Protein AF-A0AAE3QMS9-F1 (afdb_monomer_lite)

Organism: NCBI:txid3048013

Sequence (136 aa):
MSDFLITHPIKRVDAPGSLMGKIFFDWDYYKNTCYHFTWYIDDPENVIQKRWQNSALSNKHFIYLSVIDLGFIQVETEYFINNWYEFAFYCSEGGQGFSDDGQLFFEYTEPDRAIRSNFEIKPNSKITQPPYMSYQ

Radius of gyration: 15.25 Å; chains: 1; bounding box: 37×45×38 Å

Structure (mmCIF, N/CA/C/O backbone):
data_AF-A0AAE3QMS9-F1
#
_entry.id   AF-A0AAE3QMS9-F1
#
loop_
_atom_site.group_PDB
_atom_site.id
_atom_site.type_symbol
_atom_site.label_atom_id
_atom_site.label_alt_id
_atom_site.label_comp_id
_atom_site.label_asym_id
_atom_site.label_entity_id
_atom_site.label_seq_id
_atom_site.pdbx_PDB_ins_code
_atom_site.Cartn_x
_atom_site.Cartn_y
_atom_site.Cartn_z
_atom_site.occupancy
_atom_site.B_iso_or_equiv
_atom_site.auth_seq_id
_atom_site.auth_comp_id
_atom_site.auth_asym_id
_atom_site.auth_atom_id
_atom_site.pdbx_PDB_model_num
ATOM 1 N N . MET A 1 1 ? -16.763 -23.050 -5.976 1.00 37.41 1 MET A N 1
ATOM 2 C CA . MET A 1 1 ? -15.956 -21.822 -6.107 1.00 37.41 1 MET A CA 1
ATOM 3 C C . MET A 1 1 ? -16.909 -20.680 -5.832 1.00 37.41 1 MET A C 1
ATOM 5 O O . MET A 1 1 ? -17.895 -20.581 -6.544 1.00 37.41 1 MET A O 1
ATOM 9 N N . SER A 1 2 ? -16.746 -19.975 -4.713 1.00 36.16 2 SER A N 1
ATOM 10 C CA . SER A 1 2 ? -17.662 -18.902 -4.322 1.00 36.16 2 SER A CA 1
ATOM 11 C C . SER A 1 2 ? -17.341 -17.657 -5.133 1.00 36.16 2 SER A C 1
ATOM 13 O O . SER A 1 2 ? -16.241 -17.115 -5.015 1.00 36.16 2 SER A O 1
ATOM 15 N N . ASP A 1 3 ? -18.300 -17.216 -5.936 1.00 38.75 3 ASP A N 1
ATOM 16 C CA . ASP A 1 3 ? -18.268 -15.907 -6.566 1.00 38.75 3 ASP A CA 1
ATOM 17 C C . ASP A 1 3 ? -18.282 -14.845 -5.463 1.00 38.75 3 ASP A C 1
ATOM 19 O O . ASP A 1 3 ? -19.319 -14.543 -4.871 1.00 38.75 3 ASP A O 1
ATOM 23 N N . PHE A 1 4 ? -17.110 -14.285 -5.160 1.00 39.03 4 PHE A N 1
ATOM 24 C CA . PHE A 1 4 ? -17.027 -12.985 -4.508 1.00 39.03 4 PHE A CA 1
ATOM 25 C C . PHE A 1 4 ? -17.575 -11.966 -5.509 1.00 39.03 4 PHE A C 1
ATOM 27 O O . PHE A 1 4 ? -16.854 -11.419 -6.343 1.00 39.03 4 PHE A O 1
ATOM 34 N N . LEU A 1 5 ? -18.891 -11.764 -5.473 1.00 36.16 5 LEU A N 1
ATOM 35 C CA . LEU A 1 5 ? -19.543 -10.652 -6.144 1.00 36.16 5 LEU A CA 1
ATOM 36 C C . 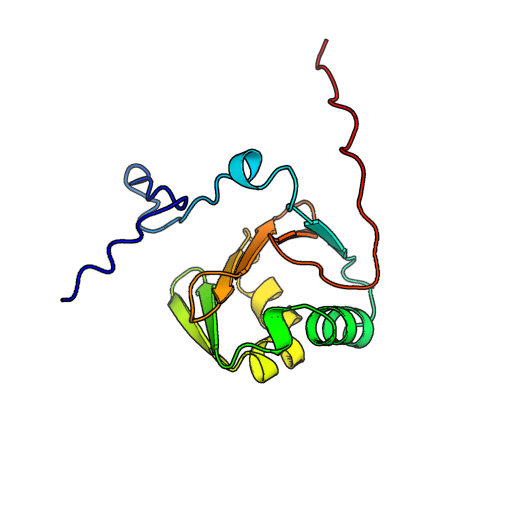LEU A 1 5 ? -19.075 -9.372 -5.451 1.00 36.16 5 LEU A C 1
ATOM 38 O O . LEU A 1 5 ? -19.648 -8.939 -4.454 1.00 36.16 5 LEU A O 1
ATOM 42 N N . ILE A 1 6 ? -18.001 -8.785 -5.977 1.00 41.41 6 ILE A N 1
ATOM 43 C CA . ILE A 1 6 ? -17.568 -7.435 -5.631 1.00 41.41 6 ILE A CA 1
ATOM 44 C C . ILE A 1 6 ? -18.625 -6.479 -6.184 1.00 41.41 6 ILE A C 1
ATOM 46 O O . ILE A 1 6 ? -18.590 -6.055 -7.338 1.00 41.41 6 ILE A O 1
ATOM 50 N N . THR A 1 7 ? -19.630 -6.184 -5.372 1.00 39.28 7 THR A N 1
ATOM 51 C CA . THR A 1 7 ? -20.615 -5.153 -5.674 1.00 39.28 7 THR A CA 1
ATOM 52 C C . THR A 1 7 ? -20.052 -3.809 -5.194 1.00 39.28 7 THR A C 1
ATOM 54 O O . THR A 1 7 ? -20.127 -3.544 -3.995 1.00 39.28 7 THR A O 1
ATOM 57 N N . HIS A 1 8 ? -19.563 -2.973 -6.133 1.00 39.06 8 HIS A N 1
ATOM 58 C CA . HIS A 1 8 ? -19.024 -1.584 -6.014 1.00 39.06 8 HIS A CA 1
ATOM 59 C C . HIS A 1 8 ? -17.500 -1.447 -5.746 1.00 39.06 8 HIS A C 1
ATOM 61 O O . HIS A 1 8 ? -16.921 -2.315 -5.104 1.00 39.06 8 HIS A O 1
ATOM 67 N N . PRO A 1 9 ? -16.830 -0.325 -6.114 1.00 47.75 9 PRO A N 1
ATOM 68 C CA . PRO A 1 9 ? -16.662 0.327 -7.424 1.00 47.75 9 PRO A CA 1
ATOM 69 C C . PRO A 1 9 ? -15.464 -0.264 -8.211 1.00 47.75 9 PRO A C 1
ATOM 71 O O . PRO A 1 9 ? -14.796 0.416 -8.985 1.00 47.75 9 PRO A O 1
ATOM 74 N N . ILE A 1 10 ? -15.146 -1.537 -7.986 1.00 45.44 10 ILE A N 1
ATOM 75 C CA . ILE A 1 10 ? -14.089 -2.232 -8.715 1.00 45.44 10 ILE A CA 1
ATOM 76 C C . ILE A 1 10 ? -14.693 -2.778 -10.004 1.00 45.44 10 ILE A C 1
ATOM 78 O O . ILE A 1 10 ? -15.483 -3.723 -9.983 1.00 45.44 10 ILE A O 1
ATOM 82 N N . LYS A 1 11 ? -14.340 -2.186 -11.145 1.00 42.31 11 LYS A N 1
ATOM 83 C CA . LYS A 1 11 ? -14.717 -2.756 -12.436 1.00 42.31 11 LYS A CA 1
ATOM 84 C C . LYS A 1 11 ? -13.694 -3.827 -12.794 1.00 42.31 11 LYS A C 1
ATOM 86 O O . LYS A 1 11 ? -12.551 -3.521 -13.123 1.00 42.31 11 LYS A O 1
ATOM 91 N N . ARG A 1 12 ? -14.109 -5.093 -12.768 1.00 40.88 12 ARG A N 1
ATOM 92 C CA . ARG A 1 12 ? -13.352 -6.153 -13.436 1.00 40.88 12 ARG A CA 1
ATOM 93 C C . ARG A 1 12 ? -13.439 -5.884 -14.935 1.00 40.88 12 ARG A C 1
ATOM 95 O O . ARG A 1 12 ? -14.523 -5.946 -15.512 1.00 40.88 12 ARG A O 1
ATOM 102 N N . VAL A 1 13 ? -12.323 -5.510 -15.546 1.00 39.41 13 VAL A N 1
ATOM 103 C CA . VAL A 1 13 ? -12.228 -5.376 -16.999 1.00 39.41 13 VAL A CA 1
ATOM 104 C C . VAL A 1 13 ? -11.471 -6.600 -17.483 1.00 39.41 13 VAL A C 1
ATOM 106 O O . VAL A 1 13 ? -10.308 -6.780 -17.129 1.00 39.41 13 VAL A O 1
ATOM 109 N N . ASP A 1 14 ? -12.129 -7.464 -18.253 1.00 38.94 14 ASP A N 1
ATOM 110 C CA . ASP A 1 14 ? -11.430 -8.539 -18.950 1.00 38.94 14 ASP A CA 1
ATOM 111 C C . ASP A 1 14 ? -10.559 -7.886 -20.028 1.00 38.94 14 ASP A C 1
ATOM 113 O O . ASP A 1 14 ? -11.035 -7.483 -21.091 1.00 38.94 14 ASP A O 1
ATOM 117 N N . ALA A 1 15 ? -9.284 -7.678 -19.712 1.00 36.91 15 ALA A N 1
ATOM 118 C CA . ALA A 1 15 ? -8.339 -7.124 -20.662 1.00 36.91 15 ALA A CA 1
ATOM 119 C C . ALA A 1 15 ? -8.053 -8.171 -21.761 1.00 36.91 15 ALA A C 1
ATOM 121 O O . ALA A 1 15 ? -7.921 -9.363 -21.465 1.00 36.91 15 ALA A O 1
ATOM 122 N N . PRO A 1 16 ? -7.983 -7.763 -23.040 1.00 35.19 16 PRO A N 1
ATOM 123 C CA . PRO A 1 16 ? -7.879 -8.699 -24.150 1.00 35.19 16 PRO A CA 1
ATOM 124 C C . PRO A 1 16 ? -6.575 -9.506 -24.084 1.00 35.19 16 PRO A C 1
ATOM 126 O O . PRO A 1 16 ? -5.484 -8.950 -24.141 1.00 35.19 16 PRO A O 1
ATOM 129 N N . GLY A 1 17 ? -6.715 -10.831 -23.998 1.00 37.69 17 GLY A N 1
ATOM 130 C CA . GLY A 1 17 ? -5.777 -11.850 -24.490 1.00 37.69 17 GLY A CA 1
ATOM 131 C C . GLY A 1 17 ? -4.415 -12.025 -23.804 1.00 37.69 17 GLY A C 1
ATOM 132 O O . GLY A 1 17 ? -3.886 -13.129 -23.857 1.00 37.69 17 GLY A O 1
ATOM 133 N N . SER A 1 18 ? -3.847 -11.008 -23.154 1.00 40.62 18 SER A N 1
ATOM 134 C CA . SER A 1 18 ? -2.518 -11.085 -22.512 1.00 40.62 18 SER A CA 1
ATOM 135 C C . SER A 1 18 ? -2.472 -10.533 -21.085 1.00 40.62 18 SER A C 1
ATOM 137 O O . SER A 1 18 ? -1.416 -10.511 -20.462 1.00 40.62 18 SER A O 1
ATOM 139 N N . LEU A 1 19 ? -3.617 -10.102 -20.552 1.00 42.44 19 LEU A N 1
ATOM 140 C CA . LEU A 1 19 ? -3.741 -9.418 -19.264 1.00 42.44 19 LEU A CA 1
ATOM 141 C C . LEU A 1 19 ? -4.888 -10.015 -18.432 1.00 42.44 19 LEU A C 1
ATOM 143 O O . LEU A 1 19 ? -5.724 -9.287 -17.893 1.00 42.44 19 LEU A O 1
ATOM 147 N N . MET A 1 20 ? -4.961 -11.348 -18.333 1.00 36.22 20 MET A N 1
ATOM 148 C CA . MET A 1 20 ? -5.850 -11.964 -17.343 1.00 36.22 20 MET A CA 1
ATOM 149 C C . MET A 1 20 ? -5.496 -11.423 -15.950 1.00 36.22 20 MET A C 1
ATOM 151 O O . MET A 1 20 ? -4.419 -11.698 -15.436 1.00 36.22 20 MET A O 1
ATOM 155 N N . GLY A 1 21 ? -6.416 -10.667 -15.344 1.00 46.62 21 GLY A N 1
ATOM 156 C CA . GLY A 1 21 ? -6.398 -10.377 -13.908 1.00 46.62 21 GLY A CA 1
ATOM 157 C C . GLY A 1 21 ? -5.964 -8.980 -13.461 1.00 46.62 21 GLY A C 1
ATOM 158 O O . GLY A 1 21 ? -5.865 -8.782 -12.254 1.00 46.62 21 GLY A O 1
ATOM 159 N N . LYS A 1 22 ? -5.754 -7.996 -14.349 1.00 48.31 22 LYS A N 1
ATOM 160 C CA . LYS A 1 22 ? -5.541 -6.612 -13.883 1.00 48.31 22 LYS A CA 1
ATOM 161 C C . LYS A 1 22 ? -6.859 -6.030 -13.363 1.00 48.31 22 LYS A C 1
ATOM 163 O O . LYS A 1 22 ? -7.784 -5.768 -14.132 1.00 48.31 22 LYS A O 1
ATOM 168 N N . ILE A 1 23 ? -6.957 -5.862 -12.045 1.00 57.09 23 ILE A N 1
ATOM 169 C CA . ILE A 1 23 ? -7.980 -5.009 -11.444 1.00 57.09 23 ILE A CA 1
ATOM 170 C C . ILE A 1 23 ? -7.619 -3.569 -11.824 1.00 57.09 23 ILE A C 1
ATOM 172 O O . ILE A 1 23 ? -6.452 -3.205 -11.840 1.00 57.09 23 ILE A O 1
ATOM 176 N N . PHE A 1 24 ? -8.598 -2.749 -12.194 1.00 63.00 24 PHE A N 1
ATOM 177 C CA . PHE A 1 24 ? -8.385 -1.316 -12.382 1.00 63.00 24 P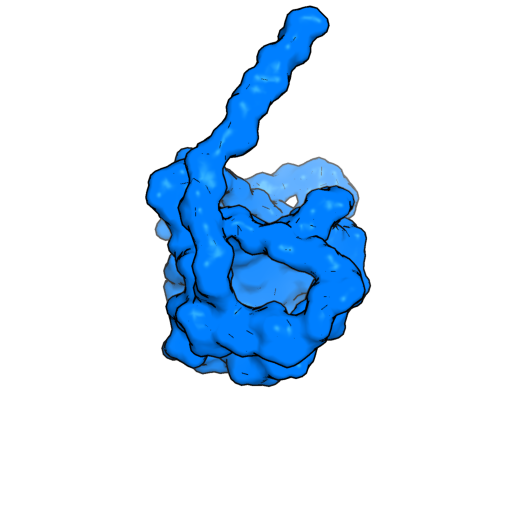HE A CA 1
ATOM 178 C C . PHE A 1 24 ? -9.257 -0.594 -11.366 1.00 63.00 24 PHE A C 1
ATOM 180 O O . PHE A 1 24 ? -10.482 -0.751 -11.371 1.00 63.00 24 PHE A O 1
ATOM 187 N N . PHE A 1 25 ? -8.627 0.169 -10.475 1.00 69.88 25 PHE A N 1
ATOM 188 C CA . PHE A 1 25 ? -9.361 1.062 -9.592 1.00 69.88 25 PHE A CA 1
ATOM 189 C C . PHE A 1 25 ? -9.753 2.305 -10.383 1.00 69.88 25 PHE A C 1
ATOM 191 O O . PHE A 1 25 ? -8.899 3.026 -10.900 1.00 69.88 25 PHE A O 1
ATOM 198 N N . ASP A 1 26 ? -11.055 2.558 -10.487 1.00 75.12 26 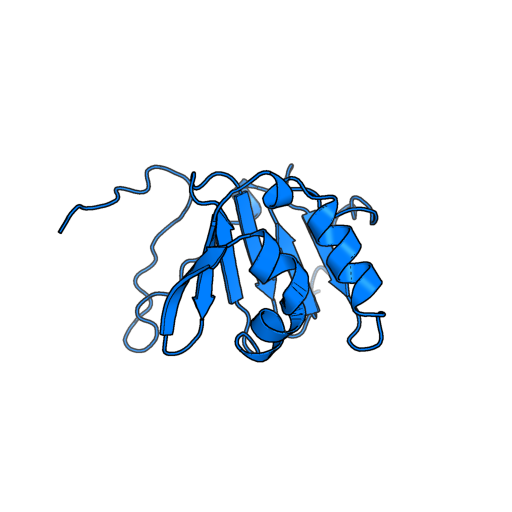ASP A N 1
ATOM 199 C CA . ASP A 1 26 ? -11.551 3.824 -11.012 1.00 75.12 26 ASP A CA 1
ATOM 200 C C . ASP A 1 26 ? -11.316 4.915 -9.958 1.00 75.12 26 ASP A C 1
ATOM 202 O O . ASP A 1 26 ? -12.145 5.170 -9.083 1.00 75.12 26 ASP A O 1
ATOM 206 N N . TRP A 1 27 ? -10.133 5.528 -9.996 1.00 76.56 27 TRP A N 1
ATOM 207 C CA . TRP A 1 27 ? -9.753 6.573 -9.048 1.00 76.56 27 TRP A CA 1
ATOM 208 C C . TRP A 1 27 ? -10.609 7.842 -9.177 1.00 76.56 27 TRP A C 1
ATOM 210 O O . TRP A 1 27 ? -10.702 8.591 -8.201 1.00 76.56 27 TRP A O 1
ATOM 220 N N . ASP A 1 28 ? -11.300 8.063 -10.303 1.00 74.12 28 ASP A N 1
ATOM 221 C CA . ASP A 1 28 ? -12.215 9.200 -10.459 1.00 74.12 28 ASP A CA 1
ATOM 222 C C . ASP A 1 28 ? -13.437 9.064 -9.538 1.00 74.12 28 ASP A C 1
ATOM 224 O O . ASP A 1 28 ? -13.947 10.067 -9.022 1.00 74.12 28 ASP A O 1
ATOM 228 N N . TYR A 1 29 ? -13.857 7.828 -9.241 1.00 69.44 29 TYR A N 1
ATOM 229 C CA . TYR A 1 29 ? -14.856 7.546 -8.206 1.00 69.44 29 TYR A CA 1
ATOM 230 C C . TYR A 1 29 ? -14.385 8.017 -6.822 1.00 69.44 29 TYR A C 1
ATOM 232 O O . TYR A 1 29 ? -15.160 8.566 -6.036 1.00 69.44 29 TYR A O 1
ATOM 240 N N . TYR A 1 30 ? -13.089 7.869 -6.543 1.00 67.06 30 TYR A N 1
ATOM 241 C CA . TYR A 1 30 ? -12.459 8.240 -5.278 1.00 67.06 30 TYR A CA 1
ATOM 242 C C . TYR A 1 30 ? -11.883 9.655 -5.268 1.00 67.06 30 TYR A C 1
ATOM 244 O O . TYR A 1 30 ? -11.179 9.994 -4.326 1.00 67.06 30 TYR A O 1
ATOM 252 N N . LYS A 1 31 ? -12.175 10.523 -6.244 1.00 65.62 31 LYS A N 1
ATOM 253 C CA . LYS A 1 31 ? -11.536 11.850 -6.380 1.00 65.62 31 LYS A CA 1
ATOM 254 C C . LYS A 1 31 ? -11.490 12.712 -5.105 1.00 65.62 31 LYS A C 1
ATOM 256 O O . LYS A 1 31 ? -10.576 13.510 -4.940 1.00 65.62 31 LYS A O 1
ATOM 261 N N . ASN A 1 32 ? -12.455 12.552 -4.193 1.00 69.62 32 ASN A N 1
ATOM 262 C CA . ASN A 1 32 ? -12.529 13.303 -2.930 1.00 69.62 32 ASN A CA 1
ATOM 263 C C . ASN A 1 32 ? -11.759 12.648 -1.766 1.00 69.62 32 ASN A C 1
ATOM 265 O O . ASN A 1 32 ? -11.572 13.270 -0.722 1.00 69.62 32 ASN A O 1
ATOM 269 N N . THR A 1 33 ? -11.354 11.393 -1.935 1.00 69.94 33 THR A N 1
ATOM 270 C CA . THR A 1 33 ? -10.687 10.538 -0.944 1.00 69.94 33 THR A CA 1
ATOM 271 C C . THR A 1 33 ? -9.413 9.905 -1.502 1.00 69.94 33 THR A C 1
ATOM 273 O O . THR A 1 33 ? -8.856 9.020 -0.869 1.00 69.94 33 THR A O 1
ATOM 276 N N . CYS A 1 34 ? -8.973 10.310 -2.695 1.00 79.88 34 CYS A N 1
ATOM 277 C CA . CYS A 1 34 ? -7.769 9.811 -3.338 1.00 79.88 34 CYS A CA 1
ATOM 278 C C . CYS A 1 34 ? -6.571 10.568 -2.770 1.00 79.88 34 CYS A C 1
ATOM 280 O O . CYS A 1 34 ? -6.433 11.777 -2.960 1.00 79.88 34 CYS A O 1
ATOM 282 N N . TYR A 1 35 ? -5.713 9.843 -2.070 1.00 82.81 35 TYR A N 1
ATOM 283 C CA . TYR A 1 35 ? -4.446 10.327 -1.557 1.00 82.81 35 TYR A CA 1
ATOM 284 C C . TYR A 1 35 ? -3.328 9.867 -2.482 1.00 82.81 35 TYR A C 1
ATOM 286 O O . TYR A 1 35 ? -3.313 8.720 -2.932 1.00 82.81 35 TYR A O 1
ATOM 294 N N . HIS A 1 36 ? -2.381 10.767 -2.739 1.00 79.44 36 HIS A N 1
ATOM 295 C CA . HIS A 1 36 ? -1.155 10.476 -3.470 1.00 79.44 36 HIS A CA 1
ATOM 296 C C . HIS A 1 36 ? 0.030 10.587 -2.527 1.00 79.44 36 HIS A C 1
ATOM 298 O O . HIS A 1 36 ? 0.291 11.646 -1.959 1.00 79.44 36 HIS A O 1
ATOM 304 N N . PHE A 1 37 ? 0.756 9.490 -2.394 1.00 76.00 37 PHE A N 1
ATOM 305 C CA . PHE A 1 37 ? 2.002 9.416 -1.657 1.00 76.00 37 PHE A CA 1
ATOM 306 C C . PHE A 1 37 ? 3.128 9.134 -2.649 1.00 76.00 37 PHE A C 1
ATOM 308 O O . PHE A 1 37 ? 3.183 8.053 -3.221 1.00 76.00 37 PHE A O 1
ATOM 315 N N . THR A 1 38 ? 4.007 10.106 -2.872 1.00 73.44 38 THR A N 1
ATOM 316 C CA . THR A 1 38 ? 5.254 9.904 -3.619 1.00 73.44 38 THR A CA 1
ATOM 317 C C . THR A 1 38 ? 6.399 9.647 -2.648 1.00 73.44 38 THR A C 1
ATOM 319 O O . THR A 1 38 ? 6.442 10.232 -1.558 1.00 73.44 38 THR A O 1
ATOM 322 N N . TRP A 1 39 ? 7.328 8.781 -3.043 1.00 70.25 39 TRP A N 1
ATOM 323 C CA . TRP A 1 39 ? 8.590 8.576 -2.338 1.00 70.25 39 TRP A CA 1
ATOM 324 C C . TRP A 1 39 ? 9.746 8.520 -3.322 1.00 70.25 39 TRP A C 1
ATOM 326 O O . TRP A 1 39 ? 9.590 8.219 -4.506 1.00 70.25 39 TRP A O 1
ATOM 336 N N . TYR A 1 40 ? 10.928 8.789 -2.798 1.00 67.88 40 TYR A N 1
ATOM 337 C CA . TYR A 1 40 ? 12.176 8.625 -3.517 1.00 67.88 40 TYR A CA 1
ATOM 338 C C . TYR A 1 40 ? 12.849 7.332 -3.062 1.00 67.88 40 TYR A C 1
ATOM 340 O O . TYR A 1 40 ? 12.702 6.915 -1.919 1.00 67.88 40 TYR A O 1
ATOM 348 N N . ILE A 1 41 ? 13.603 6.681 -3.951 1.00 62.75 41 ILE A N 1
ATOM 349 C CA . ILE A 1 41 ? 14.357 5.462 -3.590 1.00 62.75 41 ILE A CA 1
ATOM 350 C C . ILE A 1 41 ? 15.411 5.733 -2.509 1.00 62.75 41 ILE A C 1
ATOM 352 O O . ILE A 1 41 ? 15.785 4.825 -1.778 1.00 62.75 41 ILE A O 1
ATOM 356 N N . ASP A 1 42 ? 15.835 6.992 -2.394 1.00 67.12 42 ASP A N 1
ATOM 357 C CA . ASP A 1 42 ? 16.773 7.459 -1.378 1.00 67.12 42 ASP A CA 1
ATOM 358 C C . ASP A 1 42 ? 16.073 7.864 -0.066 1.00 67.12 42 ASP A C 1
ATOM 360 O O . ASP A 1 42 ? 16.749 8.235 0.898 1.00 67.12 42 ASP A O 1
ATOM 364 N N . ASP A 1 43 ? 14.733 7.815 0.000 1.00 73.19 43 ASP A N 1
ATOM 365 C CA . ASP A 1 43 ? 14.024 8.043 1.258 1.00 73.19 43 ASP A CA 1
ATOM 366 C C . ASP A 1 43 ? 14.377 6.921 2.246 1.00 73.19 43 ASP A C 1
ATOM 368 O O . ASP A 1 43 ? 14.296 5.740 1.897 1.00 73.19 43 ASP A O 1
ATOM 372 N N . PRO A 1 44 ? 14.722 7.250 3.505 1.00 78.75 44 PRO A N 1
ATOM 373 C CA . PRO A 1 44 ? 15.003 6.230 4.501 1.00 78.75 44 PRO A CA 1
ATOM 374 C C . PRO A 1 44 ? 13.806 5.289 4.676 1.00 78.75 44 PRO A C 1
ATOM 376 O O . PRO A 1 44 ? 12.685 5.734 4.936 1.00 78.75 44 PRO A O 1
ATOM 379 N N . GLU A 1 45 ? 14.046 3.982 4.573 1.00 79.56 45 GLU A N 1
ATOM 380 C CA . GLU A 1 45 ? 13.010 2.941 4.636 1.00 79.56 45 GLU A CA 1
ATOM 381 C C . GLU A 1 45 ? 12.107 3.084 5.872 1.00 79.56 45 GLU A C 1
ATOM 383 O O . GLU A 1 45 ? 10.878 2.997 5.784 1.00 79.56 45 GLU A O 1
ATOM 388 N N . ASN A 1 46 ? 12.714 3.416 7.015 1.00 83.81 46 ASN A N 1
ATOM 389 C CA . ASN A 1 46 ? 12.029 3.626 8.286 1.00 83.81 46 ASN A CA 1
ATOM 390 C C . ASN A 1 46 ? 11.031 4.798 8.256 1.00 83.81 46 ASN A C 1
ATOM 392 O O . ASN A 1 46 ? 10.066 4.802 9.021 1.00 83.81 46 ASN A O 1
ATOM 396 N N . VAL A 1 47 ? 11.236 5.800 7.395 1.00 84.38 47 VA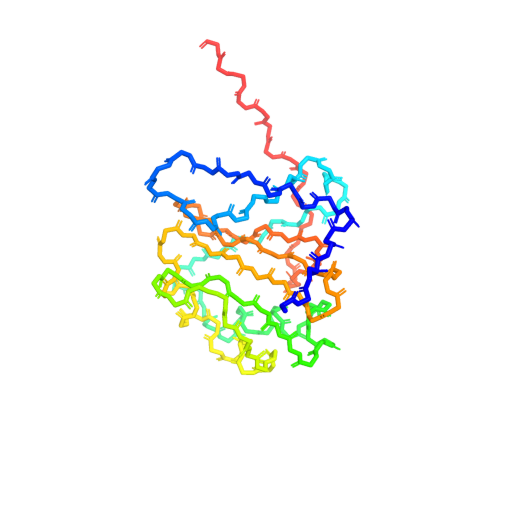L A N 1
ATOM 397 C CA . VAL A 1 47 ? 10.283 6.896 7.214 1.00 84.38 47 VAL A CA 1
ATOM 398 C C . VAL A 1 47 ? 9.029 6.343 6.567 1.00 84.38 47 VAL A C 1
ATOM 400 O O . VAL A 1 47 ? 7.954 6.543 7.127 1.00 84.38 47 VAL A O 1
ATOM 403 N N . ILE A 1 48 ? 9.152 5.630 5.444 1.00 83.75 48 ILE A N 1
ATOM 404 C CA . ILE A 1 48 ? 8.003 5.106 4.694 1.00 83.75 48 ILE A CA 1
ATOM 405 C C . ILE A 1 48 ? 7.257 4.039 5.492 1.00 83.75 48 ILE A C 1
ATOM 407 O O . ILE A 1 48 ? 6.033 4.109 5.611 1.00 83.75 48 ILE A O 1
ATOM 411 N N . GLN A 1 49 ? 7.983 3.137 6.151 1.00 89.12 49 GLN A N 1
ATOM 412 C CA . GLN A 1 49 ? 7.413 2.186 7.104 1.00 89.12 49 GLN A CA 1
ATOM 413 C C . GLN A 1 49 ? 6.586 2.909 8.177 1.00 89.12 49 GLN A C 1
ATOM 415 O O . GLN A 1 49 ? 5.422 2.581 8.400 1.00 89.12 49 GLN A O 1
ATOM 420 N N . LYS A 1 50 ? 7.132 3.963 8.798 1.00 89.69 50 LYS A N 1
ATOM 421 C CA . LYS A 1 50 ? 6.403 4.751 9.802 1.00 89.69 50 LYS A CA 1
ATOM 422 C C . LYS A 1 50 ? 5.167 5.438 9.219 1.00 89.69 50 LYS A C 1
ATOM 424 O O . LYS A 1 50 ? 4.184 5.631 9.934 1.00 89.69 50 LYS A O 1
ATOM 429 N N . ARG A 1 51 ? 5.175 5.814 7.939 1.00 88.69 51 ARG A N 1
ATOM 430 C CA . ARG A 1 51 ? 3.996 6.385 7.267 1.00 88.69 51 ARG A CA 1
ATOM 431 C C . ARG A 1 51 ? 2.869 5.372 7.152 1.00 88.69 51 ARG A C 1
ATOM 433 O O . ARG A 1 51 ? 1.738 5.655 7.545 1.00 88.69 51 ARG A O 1
ATOM 440 N N . TRP A 1 52 ? 3.210 4.178 6.685 1.00 91.31 52 TRP A N 1
ATOM 441 C CA . TRP A 1 52 ? 2.303 3.044 6.604 1.00 91.31 52 TRP A CA 1
ATOM 442 C C . TRP A 1 52 ? 1.744 2.639 7.969 1.00 91.31 52 TRP A C 1
ATOM 444 O O . TRP A 1 52 ? 0.531 2.477 8.105 1.00 91.31 52 TRP A O 1
ATOM 454 N N . GLN A 1 53 ? 2.591 2.572 9.002 1.00 93.06 53 GLN A N 1
ATOM 455 C CA . GLN A 1 53 ? 2.170 2.302 10.385 1.00 93.06 53 GLN A CA 1
ATOM 456 C C . GLN A 1 53 ? 1.137 3.320 10.893 1.00 93.06 53 GLN A C 1
ATOM 458 O O . GLN A 1 53 ? 0.245 2.973 11.662 1.00 93.06 53 GLN A O 1
ATOM 463 N N . ASN A 1 54 ? 1.228 4.572 10.440 1.00 91.38 54 ASN A N 1
ATOM 464 C CA . ASN A 1 54 ? 0.322 5.655 10.824 1.00 91.38 54 ASN A CA 1
ATOM 465 C C . ASN A 1 54 ? -0.905 5.808 9.903 1.00 91.38 54 ASN A C 1
ATOM 467 O O . ASN A 1 54 ? -1.642 6.792 10.035 1.00 91.38 54 ASN A O 1
ATOM 471 N N . SER A 1 55 ? -1.107 4.883 8.964 1.00 92.81 55 SER A N 1
ATOM 472 C CA . SER A 1 55 ? -2.246 4.876 8.043 1.00 92.81 55 SER A CA 1
ATOM 473 C C . SER A 1 55 ? -3.438 4.099 8.607 1.00 92.81 55 SER A C 1
ATOM 475 O O . SER A 1 55 ? -3.315 3.366 9.584 1.00 92.81 55 SER A O 1
ATOM 477 N N . ALA A 1 56 ? -4.608 4.211 7.973 1.00 93.25 56 ALA A N 1
ATOM 478 C CA . ALA A 1 56 ? -5.761 3.382 8.339 1.00 93.25 56 ALA A CA 1
ATOM 479 C C . ALA A 1 56 ? -5.512 1.880 8.106 1.00 93.25 56 ALA A C 1
ATOM 481 O O . ALA A 1 56 ? -6.144 1.054 8.770 1.00 93.25 56 ALA A O 1
ATOM 482 N N . LEU A 1 57 ? -4.590 1.538 7.194 1.00 93.94 57 LEU A N 1
ATOM 483 C CA . LEU A 1 57 ? -4.263 0.160 6.847 1.00 93.94 57 LEU A CA 1
ATOM 484 C C . LEU A 1 57 ? -3.703 -0.606 8.046 1.00 93.94 57 LEU A C 1
ATOM 486 O O . LEU A 1 57 ? -4.058 -1.763 8.208 1.00 93.94 57 LEU A O 1
ATOM 490 N N . SER A 1 58 ? -2.931 0.030 8.936 1.00 95.19 58 SER A N 1
ATOM 491 C CA . SER A 1 58 ? -2.312 -0.640 10.095 1.00 95.19 58 SER A CA 1
ATOM 492 C C . SER A 1 58 ? -3.308 -1.222 11.106 1.00 95.19 58 SER A C 1
ATOM 494 O O . SER A 1 58 ? -2.921 -2.028 11.945 1.00 95.19 58 SER A O 1
ATOM 496 N N . ASN A 1 59 ? -4.593 -0.867 11.007 1.00 95.94 59 ASN A N 1
ATOM 497 C CA . ASN A 1 59 ? -5.664 -1.452 11.819 1.00 95.94 59 ASN A CA 1
ATOM 498 C C . ASN A 1 59 ? -6.275 -2.724 11.199 1.00 95.94 59 ASN A C 1
ATOM 500 O O . ASN A 1 59 ? -7.227 -3.273 11.753 1.00 95.94 59 ASN A O 1
ATOM 504 N N . LYS A 1 60 ? -5.800 -3.160 10.026 1.00 95.62 60 LYS A N 1
ATOM 505 C CA . LYS A 1 60 ? -6.258 -4.373 9.334 1.00 95.62 60 LYS A CA 1
ATOM 506 C C . LYS A 1 60 ? -5.353 -5.540 9.679 1.00 95.62 60 LYS A C 1
ATOM 508 O O . LYS A 1 60 ? -4.144 -5.361 9.796 1.00 95.62 60 LYS A O 1
ATOM 513 N N . HIS A 1 61 ? -5.919 -6.736 9.786 1.00 94.56 61 HIS A N 1
ATOM 514 C CA . HIS A 1 61 ? -5.132 -7.924 10.106 1.00 94.56 61 HIS A CA 1
ATOM 515 C C . HIS A 1 61 ? -4.385 -8.436 8.872 1.00 94.56 61 HIS A C 1
ATOM 517 O O . HIS A 1 61 ? -3.182 -8.695 8.932 1.00 94.56 61 HIS A O 1
ATOM 523 N N . PHE A 1 62 ? -5.081 -8.490 7.734 1.00 93.19 62 PHE A N 1
ATOM 524 C CA . PHE A 1 62 ? -4.498 -8.906 6.466 1.00 93.19 62 PHE A CA 1
ATOM 525 C C . PHE A 1 62 ? -4.699 -7.879 5.354 1.00 93.19 62 PHE A C 1
ATOM 527 O O . PHE A 1 62 ? -5.657 -7.100 5.335 1.00 93.19 62 PHE A O 1
ATOM 534 N N . ILE A 1 63 ? -3.804 -7.963 4.377 1.00 93.44 63 ILE A N 1
ATOM 535 C CA . ILE A 1 63 ? -3.898 -7.288 3.093 1.00 93.44 63 ILE A CA 1
ATOM 536 C C . ILE A 1 63 ? -3.708 -8.300 1.965 1.00 93.44 63 ILE A C 1
ATOM 538 O O . ILE A 1 63 ? -2.910 -9.233 2.066 1.00 93.44 63 ILE A O 1
ATOM 542 N N . TYR A 1 64 ? -4.442 -8.094 0.879 1.00 91.88 64 TYR A N 1
ATOM 543 C CA . TYR A 1 64 ? -4.244 -8.789 -0.380 1.00 91.88 64 TYR A CA 1
ATOM 544 C C . TYR A 1 64 ? -3.417 -7.926 -1.319 1.00 91.88 64 TYR A C 1
ATOM 546 O O . TYR A 1 64 ? -3.742 -6.758 -1.519 1.00 91.88 64 TYR A O 1
ATOM 554 N N . LEU A 1 65 ? -2.370 -8.499 -1.902 1.00 89.88 65 LEU A N 1
ATOM 555 C CA . LEU A 1 65 ? -1.462 -7.832 -2.828 1.00 89.88 65 LEU A CA 1
ATOM 556 C C . LEU A 1 65 ? -1.519 -8.530 -4.185 1.00 89.88 65 LEU A C 1
ATOM 558 O O . LEU A 1 65 ? -1.449 -9.755 -4.252 1.00 89.88 65 LEU A O 1
ATOM 562 N N . SER A 1 66 ? -1.628 -7.756 -5.261 1.00 86.69 66 SER A N 1
ATOM 563 C CA . SER A 1 66 ? -1.463 -8.236 -6.632 1.00 86.69 66 SER A CA 1
ATOM 564 C C . SER A 1 66 ? 0.019 -8.239 -6.978 1.00 86.69 66 SER A C 1
ATOM 566 O O . SER A 1 66 ? 0.600 -7.168 -7.153 1.00 86.69 66 SER A O 1
ATOM 568 N N . VAL A 1 67 ? 0.607 -9.424 -7.115 1.00 78.75 67 VAL A N 1
ATOM 569 C CA . VAL A 1 67 ? 2.007 -9.607 -7.508 1.00 78.75 67 VAL A CA 1
ATOM 570 C C . VAL A 1 67 ? 2.057 -10.283 -8.873 1.00 78.75 67 VAL A C 1
ATOM 572 O O . VAL A 1 67 ? 1.354 -11.269 -9.122 1.00 78.75 67 VAL A O 1
ATOM 575 N N . ILE A 1 68 ? 2.877 -9.734 -9.770 1.00 72.88 68 ILE A N 1
ATOM 576 C CA . ILE A 1 68 ? 3.088 -10.286 -11.113 1.00 72.88 68 ILE A CA 1
ATOM 577 C C . ILE A 1 68 ? 3.578 -11.738 -10.957 1.00 72.88 68 ILE A C 1
ATOM 579 O O . ILE A 1 68 ? 4.381 -12.037 -10.079 1.00 72.88 68 ILE A O 1
ATOM 583 N N . ASP A 1 69 ? 3.006 -12.655 -11.740 1.00 71.69 69 ASP A N 1
ATOM 584 C CA . ASP A 1 69 ? 3.252 -14.112 -11.734 1.00 71.69 69 ASP A CA 1
ATOM 585 C C . ASP A 1 69 ? 2.717 -14.929 -10.543 1.00 71.69 69 ASP A C 1
ATOM 587 O O . ASP A 1 69 ? 2.524 -16.139 -10.682 1.00 71.69 69 ASP A O 1
ATOM 591 N N . LEU A 1 70 ? 2.406 -14.306 -9.403 1.00 70.88 70 LEU A N 1
ATOM 592 C CA . LEU A 1 70 ? 1.826 -14.997 -8.237 1.00 70.88 70 LEU A CA 1
ATOM 593 C C . LEU A 1 70 ? 0.314 -14.779 -8.089 1.00 70.88 70 LEU A C 1
ATOM 595 O O . LEU A 1 70 ? -0.355 -15.522 -7.370 1.00 70.88 70 LEU A O 1
ATOM 599 N N . GLY A 1 71 ? -0.237 -13.779 -8.778 1.00 79.31 71 GLY A N 1
ATOM 600 C CA . GLY A 1 71 ? -1.629 -13.378 -8.619 1.00 79.31 71 GLY A CA 1
ATOM 601 C C . GLY A 1 71 ? -1.847 -12.645 -7.296 1.00 79.31 71 GLY A C 1
ATOM 602 O O . GLY A 1 71 ? -1.017 -11.839 -6.879 1.00 79.31 71 GLY A O 1
ATOM 603 N N . PHE A 1 72 ? -2.983 -12.901 -6.643 1.00 82.69 72 PHE A N 1
ATOM 604 C CA . PHE A 1 72 ? -3.284 -12.300 -5.345 1.00 82.69 72 PHE A CA 1
ATOM 605 C C . PHE A 1 72 ? -2.709 -13.139 -4.211 1.00 82.69 72 PHE A C 1
ATOM 607 O O . PHE A 1 72 ? -3.109 -14.288 -4.018 1.00 82.69 72 PHE A O 1
ATOM 614 N N . ILE A 1 73 ? -1.820 -12.536 -3.431 1.00 86.44 73 ILE A N 1
ATOM 615 C CA . ILE A 1 73 ? -1.302 -13.118 -2.195 1.00 86.44 73 ILE A CA 1
ATOM 616 C C . ILE A 1 73 ? -1.919 -12.411 -0.994 1.00 86.44 73 ILE A C 1
ATOM 618 O O . ILE A 1 73 ? -2.115 -11.198 -1.014 1.00 86.44 73 ILE A O 1
ATOM 622 N N . GLN A 1 74 ? -2.222 -13.170 0.054 1.00 91.56 74 GLN A N 1
ATOM 623 C CA . GLN A 1 74 ? -2.626 -12.631 1.346 1.00 91.56 74 GLN A CA 1
ATOM 624 C C . GLN A 1 74 ? -1.402 -12.578 2.257 1.00 91.56 74 GLN A C 1
ATOM 626 O O . GLN A 1 74 ? -0.702 -13.580 2.401 1.00 91.56 74 GLN A O 1
ATOM 631 N N . VAL A 1 75 ? -1.162 -11.434 2.888 1.00 92.75 75 VAL A N 1
ATOM 632 C CA . VAL A 1 75 ? -0.071 -11.253 3.852 1.00 92.75 75 VAL A CA 1
ATOM 633 C C . VAL A 1 75 ? -0.579 -10.536 5.096 1.00 92.75 75 VAL A C 1
ATOM 635 O O . VAL A 1 75 ? -1.557 -9.785 5.042 1.00 92.75 75 VAL A O 1
ATOM 638 N N . GLU A 1 76 ? 0.073 -10.774 6.233 1.00 96.69 76 GLU A N 1
ATOM 639 C CA . GLU A 1 76 ? -0.179 -9.993 7.444 1.00 96.69 76 GLU A CA 1
ATOM 640 C C . GLU A 1 76 ? 0.178 -8.531 7.189 1.00 96.69 76 GLU A C 1
ATOM 642 O O . GLU A 1 76 ? 1.244 -8.219 6.650 1.00 96.69 76 GLU A O 1
ATOM 647 N N . THR A 1 77 ? -0.712 -7.623 7.584 1.00 96.19 77 THR A N 1
ATOM 648 C CA . THR A 1 77 ? -0.507 -6.193 7.346 1.00 96.19 77 THR A CA 1
ATOM 649 C C . THR A 1 77 ? 0.776 -5.696 8.003 1.00 96.19 77 THR A C 1
ATOM 651 O O . THR A 1 77 ? 1.517 -4.932 7.393 1.00 96.19 77 THR A O 1
ATOM 654 N N . GLU A 1 78 ? 1.075 -6.141 9.225 1.00 95.94 78 GLU A N 1
ATOM 655 C CA . GLU A 1 78 ? 2.311 -5.774 9.924 1.00 95.94 78 GLU A CA 1
ATOM 656 C C . GLU A 1 78 ? 3.555 -6.206 9.135 1.00 95.94 78 GLU A C 1
ATOM 658 O O . GLU A 1 78 ? 4.483 -5.413 8.957 1.00 95.94 78 GLU A O 1
ATOM 663 N N . TYR A 1 79 ? 3.549 -7.431 8.602 1.00 95.44 79 TYR A N 1
ATOM 664 C CA . TYR A 1 79 ? 4.637 -7.939 7.773 1.00 95.44 79 TYR A CA 1
ATOM 665 C C . TYR A 1 79 ? 4.805 -7.118 6.491 1.00 95.44 79 TYR A C 1
ATOM 667 O O . TYR A 1 79 ? 5.924 -6.718 6.172 1.00 95.44 79 TYR A O 1
ATOM 675 N N . PHE A 1 80 ? 3.705 -6.808 5.795 1.00 94.00 80 PHE A N 1
ATOM 676 C CA . PHE A 1 80 ? 3.734 -5.930 4.623 1.00 94.00 80 PHE A CA 1
ATOM 677 C C . PHE A 1 80 ? 4.338 -4.565 4.957 1.00 94.00 80 PHE 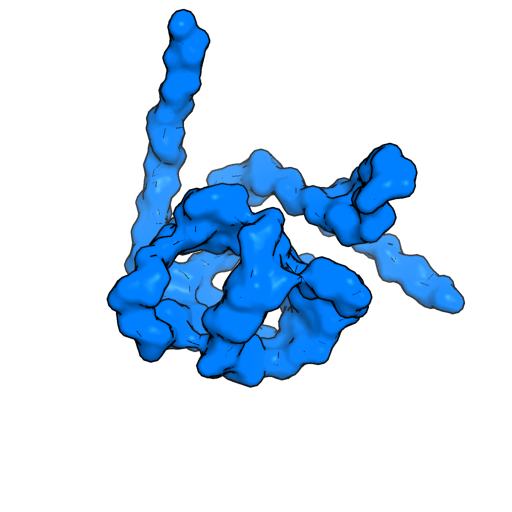A C 1
ATOM 679 O O . PHE A 1 80 ? 5.234 -4.107 4.261 1.00 94.00 80 PHE A O 1
ATOM 686 N N . ILE A 1 81 ? 3.885 -3.920 6.032 1.00 93.94 81 ILE A N 1
ATOM 687 C CA . ILE A 1 81 ? 4.352 -2.585 6.417 1.00 93.94 81 ILE A CA 1
ATOM 688 C C . ILE A 1 81 ? 5.855 -2.588 6.722 1.00 93.94 81 ILE A C 1
ATOM 690 O O . ILE A 1 81 ? 6.570 -1.675 6.306 1.00 93.94 81 ILE A O 1
ATOM 694 N N . ASN A 1 82 ? 6.334 -3.612 7.428 1.00 93.12 82 ASN A N 1
ATOM 695 C CA . ASN A 1 82 ? 7.739 -3.745 7.804 1.00 93.12 82 ASN A CA 1
ATOM 696 C C . ASN A 1 82 ? 8.651 -4.121 6.626 1.00 93.12 82 ASN A C 1
ATOM 698 O O . ASN A 1 82 ? 9.845 -3.873 6.713 1.00 93.12 82 ASN A O 1
ATOM 702 N N . ASN A 1 83 ? 8.101 -4.675 5.541 1.00 91.69 83 ASN A N 1
ATOM 703 C CA . ASN A 1 83 ? 8.855 -5.126 4.364 1.00 91.69 83 ASN A CA 1
ATOM 704 C C . ASN A 1 83 ? 8.288 -4.535 3.060 1.00 91.69 83 ASN A C 1
ATOM 706 O O . ASN A 1 83 ? 8.325 -5.157 1.999 1.00 91.69 83 ASN A O 1
ATOM 710 N N . TRP A 1 84 ? 7.721 -3.327 3.121 1.00 88.25 84 TRP A N 1
ATOM 711 C CA . TRP A 1 84 ? 6.942 -2.742 2.019 1.00 88.25 84 TRP A CA 1
ATOM 712 C C . TRP A 1 84 ? 7.767 -2.544 0.733 1.00 88.25 84 TRP A C 1
ATOM 714 O O . TRP A 1 84 ? 7.223 -2.552 -0.372 1.00 88.25 84 TRP A O 1
ATOM 724 N N . TYR A 1 85 ? 9.084 -2.382 0.867 1.00 85.75 85 TYR A N 1
ATOM 725 C CA . TYR A 1 85 ? 10.012 -2.246 -0.252 1.00 85.75 85 TYR A CA 1
ATOM 726 C C . TYR A 1 85 ? 10.133 -3.541 -1.064 1.00 85.75 85 TYR A C 1
ATOM 728 O O . TYR A 1 85 ? 10.342 -3.471 -2.272 1.00 85.75 85 TYR A O 1
ATOM 736 N N . GLU A 1 86 ? 9.961 -4.714 -0.439 1.00 85.94 86 GLU A N 1
ATOM 737 C CA . GLU A 1 86 ? 9.938 -5.990 -1.158 1.00 85.94 86 GLU A CA 1
ATOM 738 C C . GLU A 1 86 ? 8.747 -6.015 -2.112 1.00 85.94 86 GLU A C 1
ATOM 740 O O . GLU A 1 86 ? 8.893 -6.348 -3.286 1.00 85.94 86 GLU A O 1
ATOM 745 N N . PHE A 1 87 ? 7.580 -5.569 -1.641 1.00 85.75 87 PHE A N 1
ATOM 746 C CA . PHE A 1 87 ? 6.406 -5.420 -2.494 1.00 85.75 87 PHE A CA 1
ATOM 747 C C . PHE A 1 87 ? 6.672 -4.456 -3.657 1.00 85.75 87 PHE A C 1
ATOM 749 O O . PHE A 1 87 ? 6.372 -4.800 -4.798 1.00 85.75 87 PHE A O 1
ATOM 756 N N . ALA A 1 88 ? 7.269 -3.288 -3.398 1.00 82.81 88 ALA A N 1
ATOM 757 C CA . ALA A 1 88 ? 7.613 -2.336 -4.456 1.00 82.81 88 ALA A CA 1
ATOM 758 C C . ALA A 1 88 ? 8.594 -2.938 -5.482 1.00 82.81 88 ALA A C 1
ATOM 760 O O . ALA A 1 88 ? 8.426 -2.746 -6.683 1.00 82.81 88 ALA A O 1
ATOM 761 N N . PHE A 1 89 ? 9.574 -3.723 -5.024 1.00 83.38 89 PHE A N 1
ATOM 762 C CA . PHE A 1 89 ? 10.532 -4.416 -5.884 1.00 83.38 89 PHE A CA 1
ATOM 763 C C . PHE A 1 89 ? 9.864 -5.475 -6.775 1.00 83.38 89 PHE A C 1
ATOM 765 O O . PHE A 1 89 ? 10.120 -5.514 -7.978 1.00 83.38 89 PHE A O 1
ATOM 772 N N . TYR A 1 90 ? 8.983 -6.306 -6.209 1.00 81.50 90 TYR A N 1
ATOM 773 C CA . TYR A 1 90 ? 8.250 -7.331 -6.964 1.00 81.50 90 TYR A CA 1
ATOM 774 C C . TYR A 1 90 ? 7.152 -6.753 -7.867 1.00 81.50 90 TYR A C 1
ATOM 776 O O . TYR A 1 90 ? 6.743 -7.401 -8.828 1.00 81.50 90 TYR A O 1
ATOM 784 N N . CYS A 1 91 ? 6.688 -5.536 -7.589 1.00 78.00 91 CYS A N 1
ATOM 785 C CA . CYS A 1 91 ? 5.668 -4.838 -8.367 1.00 78.00 91 CYS A CA 1
ATOM 786 C C . CYS A 1 91 ? 6.272 -3.718 -9.223 1.00 78.00 91 CYS A C 1
ATOM 788 O O . CYS A 1 91 ? 5.701 -2.635 -9.319 1.00 78.00 91 CYS A O 1
ATOM 790 N N . SER A 1 92 ? 7.427 -3.968 -9.842 1.00 70.81 92 SER A N 1
ATOM 791 C CA . SER A 1 92 ? 8.198 -2.978 -10.611 1.00 70.81 92 SER A CA 1
ATOM 792 C C . SER A 1 92 ? 7.485 -2.402 -11.846 1.00 70.81 92 SER A C 1
ATOM 794 O O . SER A 1 92 ? 7.942 -1.405 -12.395 1.00 70.81 92 SER A O 1
ATOM 796 N N . GLU A 1 93 ? 6.355 -2.975 -12.271 1.00 74.81 93 GLU A N 1
ATOM 797 C CA . GLU A 1 93 ? 5.462 -2.409 -13.301 1.00 74.81 93 GLU A CA 1
ATOM 798 C C . GLU A 1 93 ? 4.184 -1.784 -12.706 1.00 74.81 93 GLU A C 1
ATOM 800 O O . GLU A 1 93 ? 3.196 -1.548 -13.406 1.00 74.81 93 GLU A O 1
ATOM 805 N N . GLY A 1 94 ? 4.190 -1.538 -11.399 1.00 79.19 94 GLY A N 1
ATOM 806 C CA . GLY A 1 94 ? 3.019 -1.203 -10.606 1.00 79.19 94 GLY A CA 1
ATOM 807 C C . GLY A 1 94 ? 2.408 -2.425 -9.918 1.00 79.19 94 GLY A C 1
ATOM 808 O O . GLY A 1 94 ? 2.585 -3.574 -10.324 1.00 79.19 94 GLY A O 1
ATOM 809 N N . GLY A 1 95 ? 1.683 -2.163 -8.836 1.00 85.44 95 GLY A N 1
ATOM 810 C CA . GLY A 1 95 ? 1.087 -3.188 -7.983 1.00 85.44 95 GLY A CA 1
ATOM 811 C C . GLY A 1 95 ? -0.137 -2.658 -7.262 1.00 85.44 95 GLY A C 1
ATOM 812 O O . GLY A 1 95 ? -0.323 -1.454 -7.128 1.00 85.44 95 GLY A O 1
ATOM 813 N N . GLN A 1 96 ? -0.993 -3.551 -6.788 1.00 88.56 96 GLN A N 1
ATOM 814 C CA . GLN A 1 96 ? -2.246 -3.171 -6.137 1.00 88.56 96 GLN A CA 1
ATOM 815 C C . GLN A 1 96 ? -2.400 -3.890 -4.812 1.00 88.56 96 GLN A C 1
ATOM 817 O O . GLN A 1 96 ? -1.974 -5.035 -4.677 1.00 88.56 96 GLN A O 1
ATOM 822 N N . GLY A 1 97 ? -3.026 -3.220 -3.852 1.00 90.38 97 GLY A N 1
ATOM 823 C CA . GLY A 1 97 ? -3.300 -3.766 -2.536 1.00 90.38 97 GLY A CA 1
ATOM 824 C C . GLY A 1 97 ? -4.701 -3.421 -2.056 1.00 90.38 97 GLY A C 1
ATOM 825 O O . GLY A 1 97 ? -5.195 -2.322 -2.319 1.00 90.38 97 GLY A O 1
ATOM 826 N N . PHE A 1 98 ? -5.344 -4.342 -1.341 1.00 92.25 98 PHE A N 1
ATOM 827 C CA . PHE A 1 98 ? -6.617 -4.071 -0.680 1.00 92.25 98 PHE A CA 1
ATOM 828 C C . PHE A 1 98 ? -6.769 -4.801 0.650 1.00 92.25 98 PHE A C 1
ATOM 830 O O . PHE A 1 98 ? -6.311 -5.932 0.813 1.00 92.25 98 PHE A O 1
ATOM 837 N N . SER A 1 99 ? -7.407 -4.141 1.615 1.00 92.81 99 SER A N 1
ATOM 838 C CA . SER A 1 99 ? -7.655 -4.725 2.932 1.00 92.81 99 SER A CA 1
ATOM 839 C C . SER A 1 99 ? -8.575 -5.937 2.856 1.00 92.81 99 SER A C 1
ATOM 841 O O . SER A 1 99 ? -9.363 -6.099 1.925 1.00 92.81 99 SER A O 1
ATOM 843 N N . ASP A 1 100 ? -8.492 -6.779 3.876 1.00 87.19 100 ASP A N 1
ATOM 844 C CA . ASP A 1 100 ? -9.299 -7.986 4.012 1.00 87.19 100 ASP A CA 1
ATOM 845 C C . ASP A 1 100 ? -10.818 -7.777 4.028 1.00 87.19 100 ASP A C 1
ATOM 847 O O . ASP A 1 100 ? -11.565 -8.641 3.572 1.00 87.19 100 ASP A O 1
ATOM 851 N N . ASP A 1 101 ? -11.273 -6.616 4.485 1.00 86.12 101 ASP A N 1
ATOM 852 C CA . ASP A 1 101 ? -12.672 -6.193 4.411 1.00 86.12 101 ASP A CA 1
ATOM 853 C C . ASP A 1 101 ? -13.061 -5.506 3.090 1.00 86.12 101 ASP A C 1
ATOM 855 O O . ASP A 1 101 ? -14.212 -5.095 2.928 1.00 86.12 101 ASP A O 1
ATOM 859 N N . GLY A 1 102 ? -12.113 -5.346 2.162 1.00 85.31 102 GLY A N 1
ATOM 860 C CA . GLY A 1 102 ? -12.326 -4.700 0.871 1.00 85.31 102 GLY A CA 1
ATOM 861 C C . GLY A 1 102 ? -12.717 -3.225 0.971 1.00 85.31 102 GLY A C 1
ATOM 862 O O . GLY A 1 102 ? -13.422 -2.733 0.097 1.00 85.31 102 GLY A O 1
ATOM 863 N N . GLN A 1 103 ? -12.332 -2.515 2.037 1.00 88.00 103 GLN A N 1
ATOM 864 C CA . GLN A 1 103 ? -12.651 -1.088 2.200 1.00 88.00 103 GLN A CA 1
ATOM 865 C C . GLN A 1 103 ? -11.483 -0.160 1.877 1.00 88.00 103 GLN A C 1
ATOM 867 O O . GLN A 1 103 ? -11.705 0.985 1.477 1.00 88.00 103 GLN A O 1
ATOM 872 N N . LEU A 1 104 ? -10.249 -0.620 2.078 1.00 91.00 104 LEU A N 1
ATOM 873 C CA . LEU A 1 104 ? -9.035 0.146 1.832 1.00 91.00 104 LEU A CA 1
ATOM 874 C C . LEU A 1 104 ? -8.357 -0.381 0.577 1.00 91.00 104 LEU A C 1
ATOM 876 O O . LEU A 1 104 ? -8.165 -1.584 0.442 1.00 91.00 104 LEU A O 1
ATOM 880 N N . PHE A 1 105 ? -7.969 0.529 -0.307 1.00 90.62 105 PHE A N 1
ATOM 881 C CA . PHE A 1 105 ? -7.349 0.241 -1.591 1.00 90.62 105 PHE A CA 1
ATOM 882 C C . PHE A 1 105 ? -6.129 1.116 -1.772 1.00 90.62 105 PHE A C 1
ATOM 884 O O . PHE A 1 105 ? -6.154 2.306 -1.440 1.00 90.62 105 PHE A O 1
ATOM 891 N N . PHE A 1 106 ? -5.090 0.543 -2.359 1.00 90.56 106 PHE A N 1
ATOM 892 C CA . PHE A 1 106 ? -3.993 1.311 -2.897 1.00 90.56 106 PHE A CA 1
ATOM 893 C C . PHE A 1 106 ? -3.468 0.720 -4.199 1.00 90.56 106 PHE A C 1
ATOM 895 O O . PHE A 1 106 ? -3.606 -0.469 -4.481 1.00 90.56 106 PHE A O 1
ATOM 902 N N . GLU A 1 107 ? -2.833 1.573 -4.983 1.00 88.69 107 GLU A N 1
ATOM 903 C CA . GLU A 1 107 ? -2.144 1.225 -6.210 1.00 88.69 107 GLU A CA 1
ATOM 904 C C . GLU A 1 107 ? -0.781 1.897 -6.206 1.00 88.69 107 GLU A C 1
ATOM 906 O O . GLU A 1 107 ? -0.682 3.119 -6.120 1.00 88.69 107 GLU A O 1
ATOM 911 N N . TYR A 1 108 ? 0.260 1.084 -6.291 1.00 87.00 108 TYR A N 1
ATOM 912 C CA . TYR A 1 108 ? 1.597 1.512 -6.638 1.00 87.00 108 TYR A CA 1
ATOM 913 C C . TYR A 1 108 ? 1.683 1.717 -8.151 1.00 87.00 108 TYR A C 1
ATOM 915 O O . TYR A 1 108 ? 1.394 0.803 -8.923 1.00 87.00 108 TYR A O 1
ATOM 923 N N . THR A 1 109 ? 2.085 2.913 -8.565 1.00 80.38 109 THR A N 1
ATOM 924 C CA . THR A 1 109 ? 2.225 3.308 -9.963 1.00 80.38 109 THR A CA 1
ATOM 925 C C . THR A 1 109 ? 3.674 3.658 -10.284 1.00 80.38 109 THR A C 1
ATOM 927 O O . THR A 1 109 ? 4.257 4.547 -9.657 1.00 80.38 109 THR A O 1
ATOM 930 N N . GLU A 1 110 ? 4.210 3.014 -11.316 1.00 75.25 110 GLU A N 1
ATOM 931 C CA . GLU A 1 110 ? 5.434 3.403 -12.024 1.00 75.25 110 GLU A CA 1
ATOM 932 C C . GLU A 1 110 ? 5.067 4.145 -13.325 1.00 75.25 110 GLU A C 1
ATOM 934 O O . GLU A 1 110 ? 3.992 3.895 -13.879 1.00 75.25 110 GLU A O 1
ATOM 939 N N . PRO A 1 111 ? 5.910 5.067 -13.833 1.00 67.69 111 PRO A N 1
ATOM 940 C CA . PRO A 1 111 ? 7.239 5.463 -13.343 1.00 67.69 111 PRO A CA 1
ATOM 941 C C . PRO A 1 111 ? 7.221 6.485 -12.189 1.00 67.69 111 PRO A C 1
ATOM 943 O O . PRO A 1 111 ? 8.273 6.889 -11.696 1.00 67.69 111 PRO A O 1
ATOM 946 N N . ASP A 1 112 ? 6.036 6.929 -11.762 1.00 68.06 112 ASP A N 1
ATOM 947 C CA . ASP A 1 112 ? 5.878 8.061 -10.836 1.00 68.06 112 ASP A CA 1
ATOM 948 C C . ASP A 1 112 ? 6.312 7.763 -9.391 1.00 68.06 112 ASP A C 1
ATOM 950 O O . ASP A 1 112 ? 6.309 8.672 -8.558 1.00 68.06 112 ASP A O 1
ATOM 954 N N . ARG A 1 113 ? 6.657 6.503 -9.077 1.00 77.19 113 ARG A N 1
ATOM 955 C CA . ARG A 1 113 ? 6.994 6.028 -7.721 1.00 77.19 113 ARG A CA 1
ATOM 956 C C . ARG A 1 113 ? 6.004 6.551 -6.690 1.00 77.19 113 ARG A C 1
ATOM 958 O O . ARG A 1 113 ? 6.354 7.153 -5.672 1.00 77.19 113 ARG A O 1
ATOM 965 N N . ALA A 1 114 ? 4.737 6.382 -7.038 1.00 80.94 114 ALA A N 1
ATOM 966 C CA . ALA A 1 114 ? 3.625 6.936 -6.299 1.00 80.94 114 ALA A CA 1
ATOM 967 C C . ALA A 1 114 ? 2.684 5.821 -5.867 1.00 80.94 114 ALA A C 1
ATOM 969 O O . ALA A 1 114 ? 2.457 4.858 -6.591 1.00 80.94 114 ALA A O 1
ATOM 970 N N . ILE A 1 115 ? 2.101 5.975 -4.687 1.00 85.81 115 ILE A N 1
ATOM 971 C CA . ILE A 1 115 ? 0.974 5.187 -4.223 1.00 85.81 115 ILE A CA 1
ATOM 972 C C . ILE A 1 115 ? -0.243 6.090 -4.273 1.00 85.81 115 ILE A C 1
ATOM 974 O O . ILE A 1 115 ? -0.296 7.139 -3.625 1.00 85.81 115 ILE A O 1
ATOM 978 N N . ARG A 1 116 ? -1.233 5.655 -5.037 1.00 87.62 116 ARG A N 1
ATOM 979 C CA . ARG A 1 116 ? -2.614 6.117 -4.936 1.00 87.62 116 ARG A CA 1
ATOM 980 C C . ARG A 1 116 ? -3.302 5.292 -3.874 1.00 87.62 116 ARG A C 1
ATOM 982 O O . ARG A 1 116 ? -3.104 4.087 -3.822 1.00 87.62 116 ARG A O 1
ATOM 989 N N . SER A 1 117 ? -4.101 5.911 -3.023 1.00 89.75 117 SER A N 1
ATOM 990 C CA . SER A 1 117 ? -4.853 5.188 -1.996 1.00 89.75 117 SER A CA 1
ATOM 991 C C . SER A 1 117 ? -6.155 5.897 -1.667 1.00 89.75 117 SER A C 1
ATOM 993 O O . SER A 1 117 ? -6.263 7.109 -1.840 1.00 89.75 117 SER A O 1
ATOM 995 N N . ASN A 1 118 ? -7.160 5.163 -1.187 1.00 89.62 118 ASN A N 1
ATOM 996 C CA . ASN A 1 118 ? -8.398 5.770 -0.680 1.00 89.62 118 ASN A CA 1
ATOM 997 C C . ASN A 1 118 ? -8.338 6.088 0.830 1.00 89.62 118 ASN A C 1
ATOM 999 O O . ASN A 1 118 ? -9.361 6.379 1.452 1.00 89.62 118 ASN A O 1
ATOM 1003 N N . PHE A 1 119 ? -7.146 6.013 1.423 1.00 90.38 119 PHE A N 1
ATOM 1004 C CA . PHE A 1 119 ? -6.866 6.303 2.824 1.00 90.38 119 PHE A CA 1
ATOM 1005 C C . PHE A 1 119 ? -5.556 7.074 2.958 1.00 90.38 119 PHE A C 1
ATOM 1007 O O . PHE A 1 119 ? -4.696 7.032 2.089 1.00 90.38 119 PHE A O 1
ATOM 1014 N N . GLU A 1 120 ? -5.391 7.788 4.064 1.00 88.31 120 GLU A N 1
ATOM 1015 C CA . GLU A 1 120 ? -4.212 8.623 4.267 1.00 88.31 120 GLU A CA 1
ATOM 1016 C C . GLU A 1 120 ? -2.992 7.802 4.719 1.00 88.31 120 GLU A C 1
ATOM 1018 O O . GLU A 1 120 ? -3.069 7.037 5.684 1.00 88.31 120 GLU A O 1
ATOM 1023 N N . ILE A 1 121 ? -1.846 8.030 4.070 1.00 87.19 121 ILE A N 1
ATOM 1024 C CA . ILE A 1 121 ? -0.519 7.526 4.455 1.00 87.19 121 ILE A CA 1
ATOM 1025 C C . ILE A 1 121 ? 0.304 8.727 4.977 1.00 87.19 121 ILE A C 1
ATOM 1027 O O . ILE A 1 121 ? 0.907 9.480 4.210 1.00 87.19 121 ILE A O 1
ATOM 1031 N N . LYS A 1 122 ? 0.269 8.971 6.297 1.00 79.38 122 LYS A N 1
ATOM 1032 C CA . LYS A 1 122 ? 0.831 10.176 6.965 1.00 79.38 122 LYS A CA 1
ATOM 1033 C C . LYS A 1 122 ? 2.354 10.282 6.819 1.00 79.38 122 LYS A C 1
ATOM 1035 O O . LYS A 1 122 ? 2.988 9.245 6.847 1.00 79.38 122 LYS A O 1
ATOM 1040 N N . PRO A 1 123 ? 3.006 11.465 6.807 1.00 62.84 123 PRO A N 1
ATOM 1041 C CA . PRO A 1 123 ? 2.478 12.778 7.171 1.00 62.84 123 PRO A CA 1
ATOM 1042 C C . PRO A 1 123 ? 2.205 13.725 5.989 1.00 62.84 123 PRO A C 1
ATOM 1044 O O . PRO A 1 123 ? 1.858 14.877 6.235 1.00 62.84 123 PRO A O 1
ATOM 1047 N N . ASN A 1 124 ? 2.365 13.303 4.729 1.00 57.16 124 ASN A N 1
ATOM 1048 C CA . ASN A 1 124 ? 2.303 14.244 3.606 1.00 57.16 124 ASN A CA 1
ATOM 1049 C C . ASN A 1 124 ? 0.904 14.415 2.996 1.00 57.16 124 ASN A C 1
ATOM 1051 O O . ASN A 1 124 ? 0.378 13.530 2.331 1.00 57.16 124 ASN A O 1
ATOM 1055 N N . SER A 1 125 ? 0.399 15.635 3.227 1.00 43.66 125 SER A N 1
ATOM 1056 C CA . SER A 1 125 ? -0.287 16.575 2.325 1.00 43.66 125 SER A CA 1
ATOM 1057 C C . SER A 1 125 ? -1.322 16.032 1.342 1.00 43.66 125 SER A C 1
ATOM 1059 O O . SER A 1 125 ? -0.983 15.436 0.324 1.00 43.66 125 SER A O 1
AT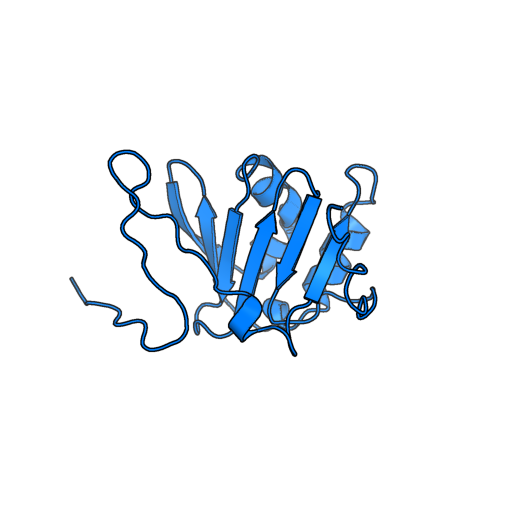OM 1061 N N . LYS A 1 126 ? -2.575 16.470 1.535 1.00 39.94 126 LYS A N 1
ATOM 1062 C CA . LYS A 1 126 ? -3.494 16.754 0.424 1.00 39.94 126 LYS A CA 1
ATOM 1063 C C . LYS A 1 126 ? -2.742 17.547 -0.649 1.00 39.94 126 LYS A C 1
ATOM 1065 O O . LYS A 1 126 ? -2.515 18.743 -0.478 1.00 39.94 126 LYS A O 1
ATOM 1070 N N . ILE A 1 127 ? -2.376 16.900 -1.746 1.00 43.47 127 ILE A N 1
ATOM 1071 C CA . ILE A 1 127 ? -2.021 17.610 -2.966 1.00 43.47 127 ILE A CA 1
ATOM 1072 C C . ILE A 1 127 ? -3.359 17.953 -3.622 1.00 43.47 127 ILE A C 1
ATOM 1074 O O . ILE A 1 127 ? -4.056 17.087 -4.144 1.00 43.47 127 ILE A O 1
ATOM 1078 N N . THR A 1 128 ? -3.762 19.223 -3.534 1.00 43.16 128 THR A N 1
ATOM 1079 C CA . THR A 1 128 ? -4.666 19.818 -4.525 1.00 43.16 128 THR A CA 1
ATOM 1080 C C . THR A 1 128 ? -4.099 19.487 -5.895 1.00 43.16 128 THR A C 1
ATOM 1082 O O . THR A 1 128 ? -2.934 19.800 -6.122 1.00 43.16 128 THR A O 1
ATOM 1085 N N . GLN A 1 129 ? -4.901 18.805 -6.717 1.00 38.38 129 GLN A N 1
ATOM 1086 C CA . GLN A 1 129 ? -4.611 18.311 -8.068 1.00 38.38 129 GLN A CA 1
ATOM 1087 C C . GLN A 1 129 ? -3.391 18.966 -8.745 1.00 38.38 129 GLN A C 1
ATOM 1089 O O . GLN A 1 129 ? -3.316 20.199 -8.761 1.00 38.38 129 GLN A O 1
ATOM 1094 N N . PRO A 1 130 ? -2.491 18.203 -9.400 1.00 36.03 130 PRO A N 1
ATOM 1095 C CA . PRO A 1 130 ? -1.611 18.833 -10.375 1.00 36.03 130 PRO A CA 1
ATOM 1096 C C . PRO A 1 130 ? -2.502 19.597 -11.370 1.00 36.03 130 PRO A C 1
ATOM 1098 O O . PRO A 1 130 ? -3.533 19.052 -11.784 1.00 36.03 130 PRO A O 1
ATOM 1101 N N . PRO A 1 131 ? -2.188 20.863 -11.711 1.00 36.19 131 PRO A N 1
ATOM 1102 C CA . PRO A 1 131 ? -2.956 21.567 -12.721 1.00 36.19 131 PRO A CA 1
ATOM 1103 C C . PRO A 1 131 ? -2.951 20.683 -13.961 1.00 36.19 131 PRO A C 1
ATOM 1105 O O . PRO A 1 131 ? -1.886 20.237 -14.392 1.00 36.19 131 PRO A O 1
ATOM 1108 N N . TYR A 1 132 ? -4.139 20.385 -14.487 1.00 39.97 132 TYR A N 1
ATOM 1109 C CA . TYR A 1 132 ? -4.278 19.784 -15.803 1.00 39.97 132 TYR A CA 1
ATOM 1110 C C . TYR A 1 132 ? -3.325 20.528 -16.743 1.00 39.97 132 TYR A C 1
ATOM 1112 O O . TYR A 1 132 ? -3.540 21.706 -17.033 1.00 39.97 132 TYR A O 1
ATOM 1120 N N . MET A 1 133 ? -2.255 19.868 -17.195 1.00 41.09 133 MET A N 1
ATOM 1121 C CA . MET A 1 133 ? -1.561 20.325 -18.386 1.00 41.09 133 MET A CA 1
ATOM 1122 C C . MET A 1 133 ? -2.547 20.083 -19.518 1.00 41.09 133 MET A C 1
ATOM 1124 O O . MET A 1 133 ? -2.688 18.973 -20.027 1.00 41.09 133 MET A O 1
ATOM 1128 N N . SER A 1 134 ? -3.304 21.122 -19.854 1.00 37.12 134 SER A N 1
ATOM 1129 C CA . SER A 1 134 ? -3.949 21.207 -21.149 1.00 37.12 134 SER A CA 1
ATOM 1130 C C . SER A 1 134 ? -2.841 21.081 -22.188 1.00 37.12 134 SER A C 1
ATOM 1132 O O . SER A 1 134 ? -2.043 22.005 -22.347 1.00 37.12 134 SER A O 1
ATOM 1134 N N . TYR A 1 135 ? -2.764 19.934 -22.854 1.00 38.41 135 TYR A N 1
ATOM 1135 C CA . TYR A 1 135 ? -2.042 19.841 -24.112 1.00 38.41 135 TYR A CA 1
ATOM 1136 C C . TYR A 1 135 ? -2.751 20.788 -25.090 1.00 38.41 135 TYR A C 1
ATOM 1138 O O . TYR A 1 135 ? -3.889 20.525 -25.487 1.00 38.41 135 TYR A O 1
ATOM 1146 N N . GLN A 1 136 ? -2.120 21.932 -25.368 1.00 40.19 136 GLN A N 1
ATOM 1147 C CA . GLN A 1 136 ? -2.419 22.767 -26.533 1.00 40.19 136 GLN A CA 1
ATOM 1148 C C . GLN A 1 136 ? -1.573 22.301 -27.711 1.00 40.19 136 GLN A C 1
ATOM 1150 O O . GLN A 1 136 ? -0.395 21.946 -27.473 1.00 40.19 136 GLN A O 1
#

pLDDT: mean 72.17, std 20.46, range [35.19, 96.69]

Secondary structure (DSSP, 8-state):
-------SSEEE---SSS-TT-EEE-TTTTTTT-EEEE--TTS-HHHHHHHHHTSGGGG-SEEEEEETTTEEEEEEHHHHHHTHHHHHHHTTT-EEEEETTS--EEEEETTTTEEEESS--TTS------------

Foldseek 3Di:
DDPPPPDDDWDDDCDPDPDPADTDDPCVVLVVQKDKDADDPPPPLVVQLVLLCPKPLVVAQWKWKQFPPPGTDIDGSNVCSNPVVVSCVRQVQKMKMAGPVRPKIWIQHPPRNMIIISIGRDDDDDDPDDPPPPPD